Protein AF-A0A417XWV5-F1 (afdb_monomer)

Foldseek 3Di:
DPPPDLQAADPDPVVLVVLVVLLVVLQVQLVVLQVQLVCCVPPVVHNVSSVVSNVRSVVSNVVSVSSVSNNVNHPDDDPDD

Sequence (81 aa):
MRQQRPFAPYDTPDELAKGKRKTILTLVLAIGAALLAVVAQSVVDDQRLATVYVAAAIIWILSGLGEALRWSNTGEFEPAD

Structure (mmCIF, N/CA/C/O backbone):
data_AF-A0A417XWV5-F1
#
_entry.id   AF-A0A417XWV5-F1
#
loop_
_atom_site.group_PDB
_atom_site.id
_atom_site.type_symbol
_atom_site.label_atom_id
_atom_site.label_alt_id
_atom_site.label_comp_id
_atom_site.label_asym_id
_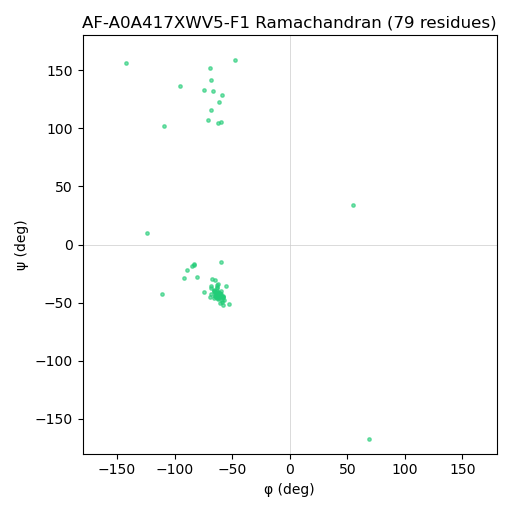atom_site.label_entity_id
_atom_site.label_seq_id
_atom_site.pdbx_PDB_ins_code
_atom_site.Cartn_x
_atom_site.Cartn_y
_atom_site.Cartn_z
_atom_site.occupancy
_atom_site.B_iso_or_equiv
_atom_site.auth_seq_id
_atom_site.auth_comp_id
_atom_site.auth_asym_id
_atom_site.auth_atom_id
_atom_site.pdbx_PDB_model_num
ATOM 1 N N . MET A 1 1 ? 31.932 -2.721 -9.057 1.00 44.06 1 MET A N 1
ATOM 2 C CA . MET A 1 1 ? 30.603 -2.823 -8.414 1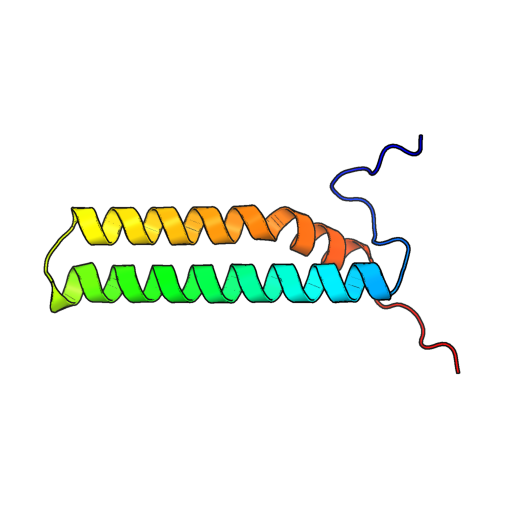.00 44.06 1 MET A CA 1
ATOM 3 C C . MET A 1 1 ? 29.857 -1.521 -8.683 1.00 44.06 1 MET A C 1
ATOM 5 O O . MET A 1 1 ? 30.249 -0.502 -8.130 1.00 44.06 1 MET A O 1
ATOM 9 N N . ARG A 1 2 ? 28.880 -1.495 -9.605 1.00 48.75 2 ARG A N 1
ATOM 10 C CA . ARG A 1 2 ? 28.055 -0.291 -9.817 1.00 48.75 2 ARG A CA 1
ATOM 11 C C . ARG A 1 2 ? 27.186 -0.111 -8.572 1.00 48.75 2 ARG A C 1
ATOM 13 O O . ARG A 1 2 ? 26.392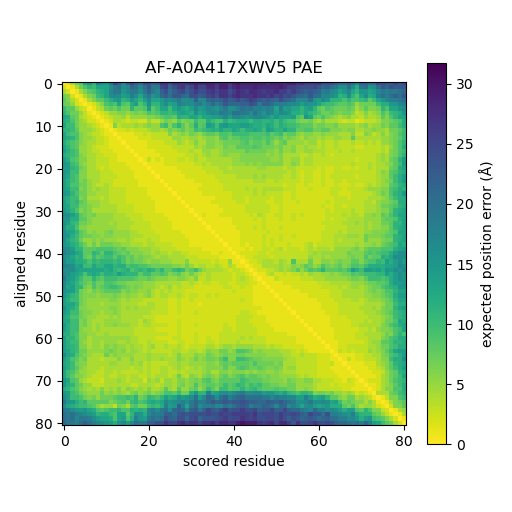 -0.991 -8.262 1.00 48.75 2 ARG A O 1
ATOM 20 N N . GLN A 1 3 ? 27.382 0.982 -7.837 1.00 52.94 3 GLN A N 1
ATOM 21 C CA . GLN A 1 3 ? 26.488 1.369 -6.747 1.00 52.94 3 GLN A CA 1
ATOM 22 C C . GLN A 1 3 ? 25.091 1.578 -7.341 1.00 52.94 3 GLN A C 1
ATOM 24 O O . GLN A 1 3 ? 24.865 2.568 -8.035 1.00 52.94 3 GLN A O 1
ATOM 29 N N . GLN A 1 4 ? 24.170 0.640 -7.105 1.00 55.97 4 GLN A N 1
ATOM 30 C CA . GLN A 1 4 ? 22.752 0.865 -7.370 1.00 55.97 4 GLN A CA 1
ATOM 31 C C . GLN A 1 4 ? 22.314 2.019 -6.473 1.00 55.97 4 GLN A C 1
ATOM 33 O O . GLN A 1 4 ? 22.200 1.867 -5.256 1.00 55.97 4 GLN A O 1
ATOM 38 N N . ARG A 1 5 ? 22.140 3.208 -7.055 1.00 65.81 5 ARG A N 1
ATOM 39 C CA . ARG A 1 5 ? 21.573 4.329 -6.310 1.00 65.81 5 ARG A CA 1
ATOM 40 C C . ARG A 1 5 ? 20.122 3.957 -5.993 1.00 65.81 5 ARG A C 1
ATOM 42 O O . ARG A 1 5 ? 19.412 3.550 -6.911 1.00 65.81 5 ARG A O 1
ATOM 49 N N . PRO A 1 6 ? 19.662 4.119 -4.744 1.00 60.59 6 PRO A N 1
ATOM 50 C CA . PRO A 1 6 ? 18.352 3.632 -4.301 1.00 60.59 6 PRO A CA 1
ATOM 51 C C . PRO A 1 6 ? 17.160 4.220 -5.079 1.00 60.59 6 PRO A C 1
ATOM 53 O O . PRO A 1 6 ? 16.072 3.660 -5.028 1.00 60.59 6 PRO A O 1
ATOM 56 N N . PHE A 1 7 ? 17.374 5.306 -5.830 1.00 71.44 7 PHE A N 1
ATOM 57 C CA . PHE A 1 7 ? 16.357 6.008 -6.623 1.00 71.44 7 PHE A CA 1
ATOM 58 C C . PHE A 1 7 ? 16.706 6.134 -8.116 1.00 71.44 7 PHE A C 1
ATOM 60 O O . PHE A 1 7 ? 16.058 6.901 -8.830 1.00 71.44 7 PHE A O 1
ATOM 67 N N . ALA A 1 8 ? 17.753 5.447 -8.589 1.00 77.75 8 ALA A N 1
ATOM 68 C CA . ALA A 1 8 ? 18.079 5.430 -10.016 1.00 77.75 8 ALA A CA 1
ATOM 69 C C . ALA A 1 8 ? 17.015 4.653 -10.806 1.00 77.75 8 ALA A C 1
ATOM 71 O O . ALA A 1 8 ? 16.443 3.730 -10.234 1.00 77.75 8 ALA A O 1
ATOM 72 N N . PRO A 1 9 ? 16.785 4.976 -12.091 1.00 78.56 9 PRO A N 1
ATOM 73 C CA . PRO A 1 9 ? 15.909 4.216 -12.986 1.00 78.56 9 PRO A CA 1
ATOM 74 C C . PRO A 1 9 ? 16.145 2.695 -12.955 1.00 78.56 9 PRO A C 1
ATOM 76 O O . PRO A 1 9 ? 17.205 2.215 -12.541 1.00 78.56 9 PRO A O 1
ATOM 79 N N . TYR A 1 10 ? 15.156 1.903 -13.366 1.00 81.44 10 TYR A N 1
ATOM 80 C CA . TYR A 1 10 ? 15.405 0.495 -13.686 1.00 81.44 10 TYR A CA 1
ATOM 81 C C . TYR A 1 10 ? 16.270 0.393 -14.939 1.00 81.44 10 TYR A C 1
ATOM 83 O O . TYR A 1 10 ? 16.099 1.170 -15.875 1.00 81.44 10 TYR A O 1
ATOM 91 N N . ASP A 1 11 ? 17.189 -0.570 -14.945 1.00 81.75 11 ASP A N 1
ATOM 92 C CA . ASP A 1 11 ? 18.126 -0.743 -16.057 1.00 81.75 11 ASP A CA 1
ATOM 93 C C . ASP A 1 11 ? 17.509 -1.590 -17.187 1.00 81.75 11 ASP A C 1
ATOM 95 O O . ASP A 1 11 ? 17.990 -1.567 -18.318 1.00 81.75 11 ASP A O 1
ATOM 99 N N . THR A 1 12 ? 16.445 -2.350 -16.890 1.00 84.12 12 THR A N 1
ATOM 100 C CA . THR A 1 12 ? 15.790 -3.275 -17.830 1.00 84.12 12 THR A CA 1
ATOM 101 C C . THR A 1 12 ? 14.260 -3.288 -17.674 1.00 84.12 12 THR A C 1
ATOM 103 O O . THR A 1 12 ? 13.746 -3.003 -16.582 1.00 84.12 12 THR A O 1
ATOM 106 N N . PRO A 1 13 ? 13.506 -3.668 -18.727 1.00 83.56 13 PRO A N 1
ATOM 107 C CA . PRO A 1 13 ? 12.047 -3.790 -18.660 1.00 83.56 13 PRO A CA 1
ATOM 108 C C . PRO A 1 13 ? 11.575 -4.859 -17.662 1.00 83.56 13 PRO A C 1
ATOM 110 O O . PRO A 1 13 ? 10.568 -4.653 -16.982 1.00 83.56 13 PRO A O 1
ATOM 113 N N . ASP A 1 14 ? 12.319 -5.958 -17.501 1.00 85.69 14 ASP A N 1
ATOM 114 C CA . ASP A 1 14 ? 11.998 -7.013 -16.529 1.00 85.69 14 ASP A CA 1
ATOM 115 C C . ASP A 1 14 ? 12.108 -6.517 -15.079 1.00 85.69 14 ASP A C 1
ATOM 117 O O . ASP A 1 14 ? 11.261 -6.826 -14.232 1.00 85.69 14 ASP A O 1
ATOM 121 N N . GLU A 1 15 ? 13.122 -5.700 -14.781 1.00 84.25 15 GLU A N 1
ATOM 122 C CA . GLU A 1 1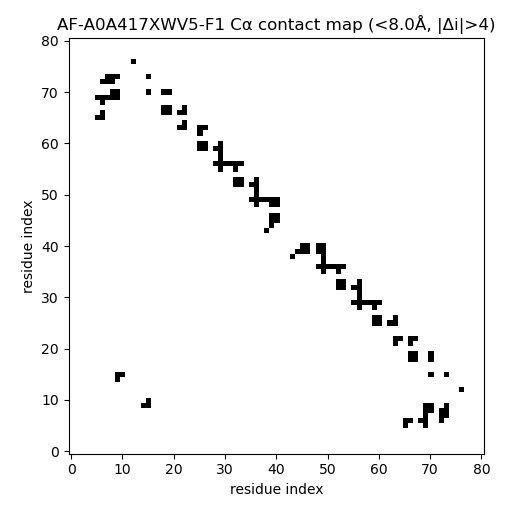5 ? 13.262 -5.060 -13.472 1.00 84.25 15 GLU A CA 1
ATOM 123 C C . GLU A 1 15 ? 12.134 -4.060 -13.203 1.00 84.25 15 GLU A C 1
ATOM 125 O O . GLU A 1 15 ? 11.585 -4.056 -12.098 1.00 84.25 15 GLU A O 1
ATOM 130 N N . LEU A 1 16 ? 11.726 -3.278 -14.209 1.00 85.12 16 LEU A N 1
ATOM 131 C CA . LEU A 1 16 ? 10.571 -2.385 -14.099 1.00 85.12 16 LEU A CA 1
ATOM 132 C C . LEU A 1 16 ? 9.278 -3.165 -13.848 1.00 85.12 16 LEU A C 1
ATOM 134 O O . LEU A 1 16 ? 8.491 -2.779 -12.983 1.00 85.12 16 LEU A O 1
ATOM 138 N N . ALA A 1 17 ? 9.047 -4.271 -14.558 1.00 87.81 17 ALA A N 1
ATOM 139 C CA . ALA A 1 17 ? 7.873 -5.115 -14.348 1.00 87.81 17 ALA A CA 1
ATOM 140 C C . ALA A 1 17 ? 7.840 -5.691 -12.922 1.00 87.81 17 ALA A C 1
ATOM 142 O O . ALA A 1 17 ? 6.791 -5.689 -12.267 1.00 87.81 17 ALA A O 1
ATOM 143 N N . LYS A 1 18 ? 8.994 -6.130 -12.406 1.00 87.12 18 LYS A N 1
ATOM 144 C CA . LYS A 1 18 ? 9.138 -6.618 -11.028 1.00 87.12 18 LYS A CA 1
ATOM 145 C C . LYS A 1 18 ? 8.898 -5.511 -9.998 1.00 87.12 18 LYS A C 1
ATOM 147 O O . LYS A 1 18 ? 8.170 -5.744 -9.030 1.00 87.12 18 LYS A O 1
ATOM 152 N N . GLY A 1 19 ? 9.456 -4.323 -10.228 1.00 85.00 19 GLY A N 1
ATOM 153 C CA . GLY A 1 19 ? 9.247 -3.128 -9.413 1.00 85.00 19 GLY A CA 1
ATOM 154 C C . GLY A 1 19 ? 7.773 -2.738 -9.332 1.00 85.00 19 GLY A C 1
ATOM 155 O O . GLY A 1 19 ? 7.209 -2.690 -8.240 1.00 85.00 19 GLY A O 1
ATOM 156 N N . LYS A 1 20 ? 7.105 -2.615 -10.488 1.00 86.81 20 LYS A N 1
ATOM 157 C CA . LYS A 1 20 ? 5.654 -2.372 -10.601 1.00 86.81 20 LYS A CA 1
ATOM 158 C C . LYS A 1 20 ? 4.841 -3.391 -9.803 1.00 86.81 20 LYS A C 1
ATOM 160 O O . LYS A 1 20 ? 4.000 -3.009 -8.989 1.00 86.81 20 LYS A O 1
ATOM 165 N N . ARG A 1 21 ? 5.103 -4.692 -9.992 1.00 89.75 21 ARG A N 1
ATOM 166 C CA . ARG A 1 21 ? 4.406 -5.769 -9.262 1.00 89.75 21 ARG A CA 1
ATOM 167 C C . ARG A 1 21 ? 4.562 -5.625 -7.754 1.00 89.75 21 ARG A C 1
ATOM 169 O O . ARG A 1 21 ? 3.586 -5.777 -7.024 1.00 89.75 21 ARG A O 1
ATOM 176 N N . LYS A 1 22 ? 5.779 -5.333 -7.294 1.00 88.38 22 LYS A N 1
ATOM 177 C CA . LYS A 1 22 ? 6.074 -5.149 -5.875 1.00 88.38 22 LYS A CA 1
ATOM 178 C C . LYS A 1 22 ? 5.357 -3.923 -5.313 1.00 88.38 22 LYS A C 1
ATOM 180 O O . LYS A 1 22 ? 4.704 -4.062 -4.285 1.00 88.38 22 LYS A O 1
ATOM 185 N N . THR A 1 23 ? 5.393 -2.779 -6.001 1.00 89.38 23 THR A N 1
ATOM 186 C CA . THR A 1 23 ? 4.650 -1.570 -5.608 1.00 89.38 23 THR A CA 1
ATOM 187 C C . THR A 1 23 ? 3.152 -1.848 -5.494 1.00 89.38 23 THR A C 1
ATOM 189 O O . THR A 1 23 ? 2.548 -1.530 -4.469 1.00 89.38 23 THR A O 1
ATOM 192 N N . ILE A 1 24 ? 2.556 -2.503 -6.495 1.00 91.00 24 ILE A N 1
ATOM 193 C CA . ILE A 1 24 ? 1.133 -2.875 -6.476 1.00 91.00 24 ILE A CA 1
ATOM 194 C C . ILE A 1 24 ? 0.831 -3.775 -5.277 1.00 91.00 24 ILE A C 1
ATOM 196 O O . ILE A 1 24 ? -0.107 -3.507 -4.531 1.00 91.00 24 ILE A O 1
ATOM 200 N N . LEU A 1 25 ? 1.644 -4.808 -5.050 1.00 93.25 25 LEU A N 1
ATOM 201 C CA . LEU A 1 25 ? 1.448 -5.738 -3.941 1.00 93.25 25 LEU A CA 1
ATOM 202 C C . LEU A 1 25 ? 1.540 -5.029 -2.583 1.00 93.25 25 LEU A C 1
ATOM 204 O O . LEU A 1 25 ? 0.687 -5.247 -1.726 1.00 93.25 25 LEU A O 1
ATOM 208 N N . THR A 1 26 ? 2.510 -4.129 -2.397 1.00 91.25 26 THR A N 1
ATOM 209 C CA . THR A 1 26 ? 2.605 -3.322 -1.170 1.00 91.25 26 THR A CA 1
ATOM 210 C C . THR A 1 26 ? 1.398 -2.406 -0.983 1.00 91.25 26 THR A C 1
ATOM 212 O O . THR A 1 26 ? 0.919 -2.252 0.138 1.00 91.25 26 THR A O 1
ATOM 215 N N . LEU A 1 27 ? 0.851 -1.852 -2.069 1.00 90.19 27 LEU A N 1
ATOM 216 C CA . LEU A 1 27 ? -0.331 -0.994 -2.013 1.00 90.19 27 LEU A CA 1
ATOM 217 C C . LEU A 1 27 ? -1.583 -1.788 -1.617 1.00 90.19 27 LEU A C 1
ATOM 219 O O . LEU A 1 27 ? -2.353 -1.349 -0.768 1.00 90.19 27 LEU A O 1
ATOM 223 N N . VAL A 1 28 ? -1.758 -2.986 -2.184 1.00 95.31 28 VAL A N 1
ATOM 224 C CA . VAL A 1 28 ? -2.858 -3.899 -1.837 1.00 95.31 28 VAL A CA 1
ATOM 225 C C . VAL A 1 28 ? -2.804 -4.275 -0.357 1.00 95.31 28 VAL A C 1
ATOM 227 O O . VAL A 1 28 ? -3.828 -4.234 0.324 1.00 95.31 28 VAL A O 1
ATOM 230 N N . LEU A 1 29 ? -1.615 -4.587 0.165 1.00 93.81 29 LEU A N 1
ATOM 231 C CA . LEU A 1 29 ? -1.433 -4.901 1.584 1.00 93.81 29 LEU A CA 1
ATOM 232 C C . LEU A 1 29 ? -1.716 -3.695 2.487 1.00 93.81 29 LEU A C 1
ATOM 234 O O . LEU A 1 29 ? -2.356 -3.854 3.526 1.00 93.81 29 LEU A O 1
ATOM 238 N N . ALA A 1 30 ? -1.307 -2.492 2.076 1.00 92.06 30 ALA A N 1
ATOM 239 C CA . ALA A 1 30 ? -1.625 -1.265 2.799 1.00 92.06 30 ALA A CA 1
ATOM 240 C C . ALA A 1 30 ? -3.138 -1.011 2.869 1.00 92.06 30 ALA A C 1
ATOM 242 O O . ALA A 1 30 ? -3.660 -0.713 3.943 1.00 92.06 30 ALA A O 1
ATOM 243 N N . ILE A 1 31 ? -3.851 -1.178 1.750 1.00 94.06 31 ILE A N 1
ATOM 244 C CA . ILE A 1 31 ? -5.313 -1.040 1.693 1.00 94.06 31 ILE A CA 1
ATOM 245 C C . ILE A 1 31 ? -5.983 -2.093 2.578 1.00 94.06 31 ILE A C 1
ATOM 247 O O . ILE A 1 31 ? -6.861 -1.756 3.368 1.00 94.06 31 ILE A O 1
ATOM 251 N N . GLY A 1 32 ? -5.546 -3.353 2.499 1.00 95.12 32 GLY A N 1
ATOM 252 C CA . GLY A 1 32 ? -6.065 -4.427 3.347 1.00 95.12 32 GLY A CA 1
ATOM 253 C C . GLY A 1 32 ? -5.895 -4.124 4.838 1.00 95.12 32 GLY A C 1
ATOM 254 O O . GLY A 1 32 ? -6.843 -4.260 5.607 1.00 95.12 32 GLY A O 1
ATOM 255 N N . ALA A 1 33 ? -4.721 -3.636 5.242 1.00 93.19 33 ALA A N 1
ATOM 256 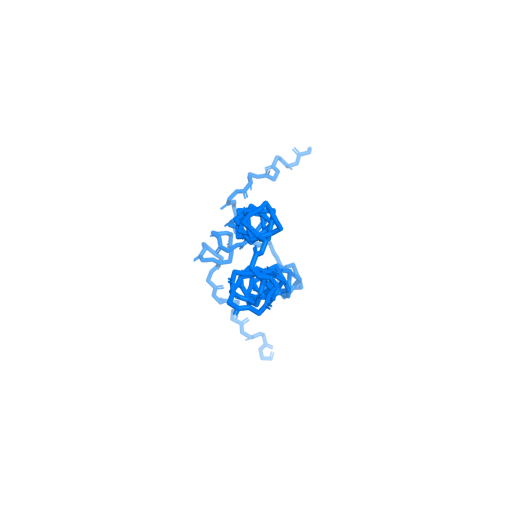C CA . ALA A 1 33 ? -4.470 -3.218 6.617 1.00 93.19 33 ALA A CA 1
ATOM 257 C C . ALA A 1 33 ? -5.348 -2.022 7.031 1.00 93.19 33 ALA A C 1
ATOM 259 O O . ALA A 1 33 ? -5.922 -2.037 8.116 1.00 93.19 33 ALA A O 1
ATOM 260 N N . ALA A 1 34 ? -5.530 -1.022 6.165 1.00 91.50 34 ALA A N 1
ATOM 261 C CA . ALA A 1 34 ? -6.413 0.109 6.449 1.00 91.50 34 ALA A CA 1
ATOM 262 C C . ALA A 1 34 ? -7.880 -0.327 6.631 1.00 91.50 34 ALA A C 1
ATOM 264 O O . ALA A 1 34 ? -8.549 0.134 7.554 1.00 91.50 34 ALA A O 1
ATOM 265 N N . LEU A 1 35 ? -8.368 -1.263 5.811 1.00 94.56 35 LEU A N 1
ATOM 266 C CA . LEU A 1 35 ? -9.706 -1.840 5.970 1.00 94.56 35 LEU A CA 1
ATOM 267 C C . LEU A 1 35 ? -9.841 -2.601 7.294 1.00 94.56 35 LEU A C 1
ATOM 269 O O . LEU A 1 35 ? -10.835 -2.431 7.997 1.00 94.56 35 LEU A O 1
ATOM 273 N N . LEU A 1 36 ? -8.830 -3.388 7.675 1.00 93.19 36 LEU A N 1
ATOM 274 C CA . LEU A 1 36 ? -8.811 -4.075 8.970 1.00 93.19 36 LEU A CA 1
ATOM 275 C C . LEU A 1 36 ? -8.801 -3.093 10.146 1.00 93.19 36 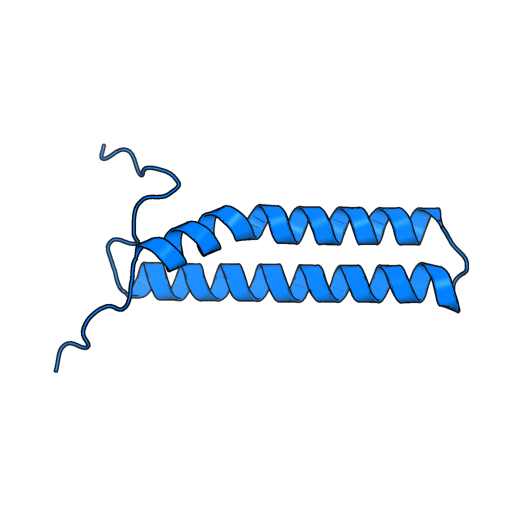LEU A C 1
ATOM 277 O O . LEU A 1 36 ? -9.457 -3.359 11.150 1.00 93.19 36 LEU A O 1
ATOM 281 N N . ALA A 1 37 ? -8.134 -1.943 10.020 1.00 91.44 37 ALA A N 1
ATOM 282 C CA . ALA A 1 37 ? -8.190 -0.893 11.033 1.00 91.44 37 ALA A CA 1
ATOM 283 C C . ALA A 1 37 ? -9.613 -0.344 11.208 1.00 91.44 37 ALA A C 1
ATOM 285 O O . ALA A 1 37 ? -10.084 -0.206 12.337 1.00 91.44 37 ALA A O 1
ATOM 286 N N . VAL A 1 38 ? -10.318 -0.089 10.099 1.00 93.44 38 VAL A N 1
ATOM 287 C CA . VAL A 1 38 ? -11.714 0.374 10.124 1.00 93.44 38 VAL A CA 1
ATOM 288 C C . VAL A 1 38 ? -12.623 -0.673 10.767 1.00 93.44 38 VAL A C 1
ATOM 290 O O . VAL A 1 38 ? -13.445 -0.327 11.613 1.00 93.44 38 VAL A O 1
ATOM 293 N N . VAL A 1 39 ? -12.468 -1.954 10.422 1.00 93.75 39 VAL A N 1
ATOM 294 C CA . VAL A 1 39 ? -13.254 -3.047 11.023 1.00 93.75 39 VAL A CA 1
ATOM 295 C C . VAL A 1 39 ? -12.946 -3.197 12.515 1.00 93.75 39 VAL A C 1
ATOM 297 O O . VAL A 1 39 ? -13.867 -3.329 13.317 1.00 93.75 39 VAL A O 1
ATOM 300 N N . ALA A 1 40 ? -11.674 -3.120 12.913 1.00 91.75 40 ALA A N 1
ATOM 301 C CA . ALA A 1 40 ? -11.275 -3.186 14.317 1.00 91.75 40 ALA A CA 1
ATOM 302 C C . ALA A 1 40 ? -11.901 -2.053 15.143 1.00 91.75 40 ALA A C 1
ATOM 304 O O . ALA A 1 40 ? -12.373 -2.291 16.251 1.00 91.75 40 ALA A O 1
AT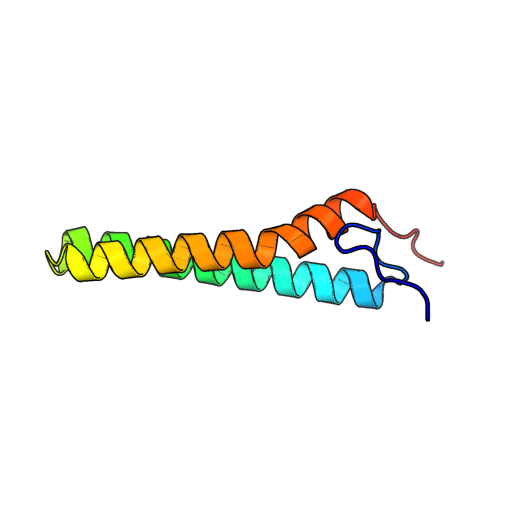OM 305 N N . GLN A 1 41 ? -11.968 -0.843 14.583 1.00 91.19 41 GLN A N 1
ATOM 306 C CA . GLN A 1 41 ? -12.588 0.299 15.249 1.00 91.19 41 GLN A CA 1
ATOM 307 C C . GLN A 1 41 ? -14.123 0.230 15.264 1.00 91.19 41 GLN A C 1
ATOM 309 O O . GLN A 1 41 ? -14.732 0.591 16.260 1.00 91.19 41 GLN A O 1
ATOM 314 N N . SER A 1 42 ? -14.758 -0.195 14.169 1.00 91.81 42 SER A N 1
ATOM 315 C CA . SER A 1 42 ? -16.223 -0.106 14.009 1.00 91.81 42 SER A CA 1
ATOM 316 C C . SER A 1 42 ? -16.995 -1.344 14.462 1.00 91.81 42 SER A C 1
ATOM 318 O O . SER A 1 42 ? -18.157 -1.224 14.841 1.00 91.81 42 SER A O 1
ATOM 320 N N . VAL A 1 43 ? -16.378 -2.525 14.399 1.00 95.00 43 VAL A N 1
ATOM 321 C CA . VAL A 1 43 ? -17.040 -3.810 14.678 1.00 95.00 43 VAL A CA 1
ATOM 322 C C . VAL A 1 43 ? -16.518 -4.438 15.964 1.00 95.00 43 VAL A C 1
ATOM 324 O O . VAL A 1 43 ? -17.302 -4.976 16.739 1.00 95.00 43 VAL A O 1
ATOM 327 N N . VAL A 1 44 ? -15.202 -4.395 16.182 1.00 91.44 44 VAL A N 1
ATOM 328 C CA . VAL A 1 44 ? -14.559 -5.027 17.350 1.00 91.44 44 VAL A CA 1
ATOM 329 C C . VAL A 1 44 ? -14.491 -4.073 18.548 1.00 91.44 44 VAL A C 1
ATOM 331 O O . VAL A 1 44 ? -14.398 -4.538 19.678 1.00 91.44 44 VAL A O 1
ATOM 334 N N . ASP A 1 45 ? -14.565 -2.759 18.299 1.00 92.00 45 ASP A N 1
ATOM 335 C CA . ASP A 1 45 ? -14.382 -1.691 19.294 1.00 92.00 45 ASP A CA 1
ATOM 336 C C . ASP A 1 45 ? -13.037 -1.801 20.048 1.00 92.00 45 ASP A C 1
ATOM 338 O O . ASP A 1 45 ? -12.910 -1.479 21.228 1.00 92.00 45 ASP A O 1
ATOM 342 N N . ASP A 1 46 ? -11.994 -2.280 19.352 1.00 91.88 46 ASP A N 1
ATOM 343 C CA . ASP A 1 46 ? -10.638 -2.406 19.896 1.00 91.88 46 ASP A CA 1
ATOM 344 C C . ASP A 1 46 ? -9.699 -1.373 19.262 1.00 91.88 46 ASP A C 1
ATOM 346 O O . ASP A 1 46 ? -9.172 -1.525 18.152 1.00 91.88 46 ASP A O 1
ATOM 350 N N . GLN A 1 47 ? -9.439 -0.310 20.023 1.00 91.31 47 GLN A N 1
ATOM 351 C CA . GLN A 1 47 ? -8.574 0.787 19.604 1.00 91.31 47 GLN A CA 1
ATOM 352 C C . GLN A 1 47 ? -7.094 0.385 19.471 1.00 91.31 47 GLN A C 1
ATOM 354 O O . GLN A 1 47 ? -6.375 0.950 18.636 1.00 91.31 47 GLN A O 1
ATOM 359 N N . ARG A 1 48 ? -6.609 -0.591 20.254 1.00 93.69 48 ARG A N 1
ATOM 360 C CA . ARG A 1 48 ? -5.225 -1.081 20.122 1.00 93.69 48 ARG A CA 1
ATOM 361 C C . ARG A 1 48 ? -5.073 -1.839 18.816 1.00 93.69 48 ARG A C 1
ATOM 363 O O . ARG A 1 48 ? -4.117 -1.591 18.082 1.00 93.69 48 ARG A O 1
ATOM 370 N N . LEU A 1 49 ? -6.032 -2.706 18.508 1.00 90.69 49 LEU A N 1
ATOM 371 C CA . LEU A 1 49 ? -6.046 -3.469 17.268 1.00 90.69 49 LEU A CA 1
ATOM 372 C C . LEU A 1 49 ? -6.128 -2.544 16.043 1.00 90.69 49 LEU A C 1
ATOM 374 O O . LEU A 1 49 ? -5.344 -2.696 15.105 1.00 90.69 49 LEU A O 1
ATOM 378 N N . ALA A 1 50 ? -6.987 -1.520 16.088 1.00 91.56 50 ALA A N 1
ATOM 379 C CA . ALA A 1 50 ? -7.056 -0.500 15.043 1.00 91.56 50 ALA A CA 1
ATOM 380 C C . ALA A 1 50 ? -5.710 0.224 14.852 1.00 91.56 50 ALA A C 1
ATOM 382 O O . ALA A 1 50 ? -5.232 0.361 13.726 1.00 91.56 50 ALA A O 1
ATOM 383 N N . THR A 1 51 ? -5.047 0.617 15.945 1.00 95.00 51 THR A N 1
ATOM 384 C CA . THR A 1 51 ? -3.732 1.284 15.900 1.00 95.00 51 THR A CA 1
ATOM 385 C C . THR A 1 51 ? -2.662 0.402 15.250 1.00 95.00 51 THR A C 1
ATOM 387 O O . THR A 1 51 ? -1.881 0.886 14.430 1.00 95.00 51 THR A O 1
ATOM 390 N N . VAL A 1 52 ? -2.637 -0.898 15.569 1.00 96.31 52 VAL A N 1
ATOM 391 C CA . VAL A 1 52 ? -1.701 -1.860 14.962 1.00 96.31 52 VAL A CA 1
ATOM 392 C C . VAL A 1 52 ? -1.923 -1.956 13.455 1.00 96.31 52 VAL A C 1
ATOM 394 O O . VAL A 1 52 ? -0.960 -1.916 12.688 1.00 96.31 52 VAL A O 1
ATOM 397 N N . TYR A 1 53 ? -3.177 -2.033 13.013 1.00 93.94 53 TYR A N 1
ATOM 398 C CA . TYR A 1 53 ? -3.490 -2.105 11.590 1.00 93.94 53 TYR A CA 1
ATOM 399 C C . TYR A 1 53 ? -3.179 -0.805 10.838 1.00 93.94 53 TYR A C 1
ATOM 401 O O . TYR A 1 53 ? -2.664 -0.863 9.721 1.00 93.94 53 TYR A O 1
ATOM 409 N N . VAL A 1 54 ? -3.382 0.362 11.457 1.00 94.19 54 VAL A N 1
ATOM 410 C CA . VAL A 1 54 ? -2.931 1.647 10.893 1.00 94.19 54 VAL A CA 1
ATOM 411 C C . VAL A 1 54 ? -1.409 1.674 10.753 1.00 94.19 54 VAL A C 1
ATOM 413 O O . VAL A 1 54 ? -0.895 2.023 9.691 1.00 94.19 54 VAL A O 1
ATOM 416 N N . ALA A 1 55 ? -0.674 1.264 11.789 1.00 95.31 55 ALA A N 1
ATOM 417 C CA . ALA A 1 55 ? 0.784 1.200 11.732 1.00 95.31 55 ALA A CA 1
ATOM 418 C C . ALA A 1 55 ? 1.263 0.246 10.625 1.00 95.31 55 ALA A C 1
ATOM 420 O O . ALA A 1 55 ? 2.164 0.591 9.859 1.00 95.31 55 ALA A O 1
ATOM 421 N N . ALA A 1 56 ? 0.620 -0.916 10.481 1.00 93.12 56 ALA A N 1
ATOM 422 C CA . ALA A 1 56 ? 0.901 -1.852 9.398 1.00 93.12 56 ALA A CA 1
ATOM 423 C C . ALA A 1 56 ? 0.648 -1.222 8.018 1.00 93.12 56 ALA A C 1
ATOM 425 O O . ALA A 1 56 ? 1.498 -1.342 7.135 1.00 93.12 56 ALA A O 1
ATOM 426 N N . ALA A 1 57 ? -0.468 -0.508 7.834 1.00 90.25 57 ALA A N 1
ATOM 427 C CA . ALA A 1 57 ? -0.766 0.191 6.585 1.00 90.25 57 ALA A CA 1
ATOM 428 C C . ALA A 1 57 ? 0.329 1.213 6.230 1.00 90.25 57 ALA A C 1
ATOM 430 O O . ALA A 1 57 ? 0.812 1.231 5.097 1.00 90.25 57 ALA A O 1
ATOM 431 N N . ILE A 1 58 ? 0.784 2.004 7.208 1.00 92.94 58 ILE A N 1
ATOM 432 C CA . ILE A 1 58 ? 1.873 2.978 7.029 1.00 92.94 58 ILE A CA 1
ATOM 433 C C . ILE A 1 58 ? 3.175 2.279 6.618 1.00 92.94 58 ILE A C 1
ATOM 435 O O . ILE A 1 58 ? 3.829 2.709 5.668 1.00 92.94 58 ILE A O 1
ATOM 439 N N . ILE A 1 59 ? 3.546 1.184 7.289 1.00 94.56 59 ILE A N 1
ATOM 440 C CA . ILE A 1 59 ? 4.765 0.423 6.972 1.00 94.56 59 ILE A CA 1
ATOM 441 C C . ILE A 1 59 ? 4.724 -0.101 5.533 1.00 94.56 59 ILE A C 1
ATOM 443 O O . ILE A 1 59 ? 5.724 -0.007 4.816 1.00 94.56 59 ILE A O 1
ATOM 447 N N . TRP A 1 60 ? 3.578 -0.617 5.088 1.00 92.12 60 TRP A N 1
ATOM 448 C CA . TRP A 1 60 ? 3.415 -1.101 3.718 1.00 92.12 60 TRP A CA 1
ATOM 449 C C . TRP A 1 60 ? 3.545 0.020 2.683 1.00 92.12 60 TRP A C 1
ATOM 451 O O . TRP A 1 60 ? 4.240 -0.166 1.682 1.00 92.12 60 TRP A O 1
ATOM 461 N N . ILE A 1 61 ? 2.973 1.198 2.951 1.00 89.12 61 ILE A N 1
ATOM 462 C CA . ILE A 1 61 ? 3.127 2.384 2.093 1.00 89.12 61 ILE A CA 1
ATOM 463 C C . ILE A 1 61 ? 4.602 2.789 1.990 1.00 89.12 61 ILE A C 1
ATOM 465 O O . ILE A 1 61 ? 5.129 2.945 0.888 1.00 89.12 61 ILE A O 1
ATOM 469 N N . LEU A 1 62 ? 5.293 2.915 3.127 1.00 91.19 62 LEU A N 1
ATOM 470 C CA . LEU A 1 62 ? 6.703 3.314 3.162 1.00 91.19 62 LEU A CA 1
ATOM 471 C C . LEU A 1 62 ? 7.611 2.290 2.468 1.00 91.19 62 LEU A C 1
ATOM 473 O O . LEU A 1 62 ? 8.540 2.670 1.758 1.00 91.19 62 LEU A O 1
ATOM 477 N N . SER A 1 63 ? 7.312 0.997 2.611 1.00 87.75 63 SER A N 1
ATOM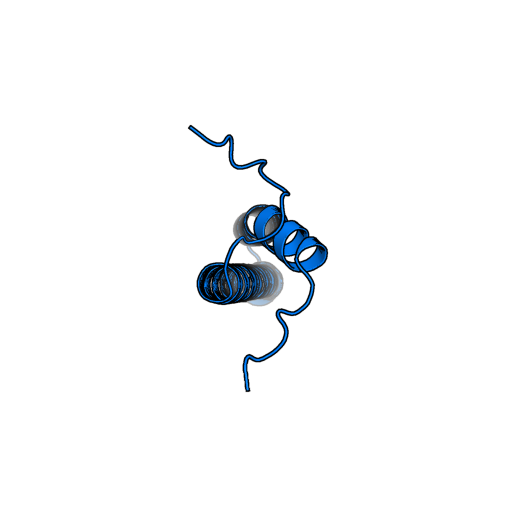 478 C CA . SER A 1 63 ? 8.062 -0.084 1.957 1.00 87.75 63 SER A CA 1
ATOM 479 C C . SER A 1 63 ? 7.940 -0.051 0.429 1.00 87.75 63 SER A C 1
ATOM 481 O O . SER A 1 63 ? 8.872 -0.446 -0.272 1.00 87.75 63 SER A O 1
ATOM 483 N N . GLY A 1 64 ? 6.806 0.426 -0.097 1.00 86.25 64 GLY A N 1
ATOM 484 C CA . GLY A 1 64 ? 6.571 0.597 -1.534 1.00 86.25 64 GLY A CA 1
ATOM 485 C C . GLY A 1 64 ? 7.127 1.902 -2.117 1.00 86.25 64 GLY A C 1
ATOM 486 O O . GLY A 1 64 ? 7.293 1.997 -3.334 1.00 86.25 64 GLY A O 1
ATOM 487 N N . LEU A 1 65 ? 7.450 2.893 -1.276 1.00 87.25 65 LEU A N 1
ATOM 488 C CA . LEU A 1 65 ? 7.798 4.252 -1.709 1.00 87.25 65 LEU A CA 1
ATOM 489 C C . LEU A 1 65 ? 9.066 4.300 -2.574 1.00 87.25 65 LEU A C 1
ATOM 491 O O . LEU A 1 65 ? 9.098 5.007 -3.577 1.00 87.25 65 LEU A O 1
ATOM 495 N N . GLY A 1 66 ? 10.095 3.520 -2.230 1.00 84.69 66 GLY A N 1
ATOM 496 C CA . GLY A 1 66 ? 11.339 3.466 -3.008 1.00 84.69 66 GLY A CA 1
ATOM 497 C C . GLY A 1 66 ? 11.134 2.925 -4.426 1.00 84.69 66 GLY A C 1
ATOM 498 O O . GLY A 1 66 ? 11.615 3.518 -5.388 1.00 84.69 66 GLY A O 1
ATOM 499 N N . GLU A 1 67 ? 10.366 1.842 -4.567 1.00 84.06 67 GLU A N 1
ATOM 500 C CA . GLU A 1 67 ? 10.021 1.266 -5.876 1.00 84.06 67 GLU A CA 1
ATOM 501 C C . GLU A 1 67 ? 9.097 2.205 -6.667 1.00 84.06 67 GLU A C 1
ATOM 503 O O . GLU A 1 67 ? 9.268 2.365 -7.870 1.00 84.06 67 GLU A O 1
ATOM 508 N N . ALA A 1 68 ? 8.158 2.889 -6.002 1.00 83.50 68 ALA A N 1
ATOM 509 C CA . ALA A 1 68 ? 7.276 3.862 -6.648 1.00 83.50 68 ALA A CA 1
ATOM 510 C C . ALA A 1 68 ? 8.050 5.069 -7.207 1.00 83.50 68 ALA A C 1
ATOM 512 O O . ALA A 1 68 ? 7.836 5.462 -8.353 1.00 83.50 68 ALA A O 1
ATOM 513 N N . LEU A 1 69 ? 8.990 5.623 -6.432 1.00 85.69 69 LEU A N 1
ATOM 514 C CA . LEU A 1 69 ? 9.877 6.700 -6.886 1.00 85.69 69 LEU A CA 1
ATOM 515 C C . LEU A 1 69 ? 10.771 6.237 -8.040 1.00 85.69 69 LEU A C 1
ATOM 517 O O . LEU A 1 69 ? 10.955 6.956 -9.020 1.00 85.69 69 LEU A O 1
ATOM 521 N N . ARG A 1 70 ? 11.295 5.014 -7.950 1.00 83.69 70 ARG A N 1
ATOM 522 C CA . ARG A 1 70 ? 12.123 4.421 -8.997 1.00 83.69 70 ARG A CA 1
ATOM 523 C C . ARG A 1 70 ? 11.341 4.201 -10.293 1.00 83.69 70 ARG A C 1
ATOM 525 O O . ARG A 1 70 ? 11.828 4.569 -11.360 1.00 83.69 70 ARG A O 1
ATOM 532 N N . TRP A 1 71 ? 10.116 3.687 -10.208 1.00 81.50 71 TRP A N 1
ATOM 533 C CA . TRP A 1 71 ? 9.203 3.583 -11.345 1.00 81.50 71 TRP A CA 1
ATOM 534 C C . TRP A 1 71 ? 8.915 4.963 -11.946 1.00 81.50 71 TRP A C 1
ATOM 536 O O . TRP A 1 71 ? 9.120 5.141 -13.145 1.00 81.50 71 TRP A O 1
ATOM 546 N N . SER A 1 72 ? 8.556 5.954 -11.126 1.00 83.62 72 SER A N 1
ATOM 547 C CA . SER A 1 72 ? 8.318 7.329 -11.587 1.00 83.62 72 SER A CA 1
ATOM 548 C C . SER A 1 72 ? 9.512 7.919 -12.350 1.00 83.62 72 SER A C 1
ATOM 550 O O . SER A 1 72 ? 9.310 8.660 -13.306 1.00 83.62 72 SER A O 1
ATOM 552 N N . ASN A 1 73 ? 10.743 7.584 -11.953 1.00 83.12 73 ASN A N 1
ATOM 553 C CA . ASN A 1 73 ? 11.966 8.074 -12.596 1.00 83.12 73 ASN A CA 1
ATOM 554 C C . ASN A 1 73 ? 12.381 7.287 -13.851 1.00 83.12 73 ASN A C 1
ATOM 556 O O . ASN A 1 73 ? 13.217 7.771 -14.608 1.00 83.12 73 ASN A O 1
ATOM 560 N N . THR A 1 74 ? 11.869 6.069 -14.056 1.00 79.00 74 THR A N 1
ATOM 561 C CA . THR A 1 74 ? 12.315 5.195 -15.159 1.00 79.00 74 THR A CA 1
ATOM 562 C C . THR A 1 74 ? 11.672 5.555 -16.496 1.00 79.00 74 THR A C 1
ATOM 564 O O . THR A 1 74 ? 12.286 5.342 -17.535 1.00 79.00 74 THR A O 1
ATOM 567 N N . GLY A 1 75 ? 10.463 6.125 -16.485 1.00 72.44 75 GLY A N 1
ATOM 568 C CA . GLY A 1 75 ? 9.678 6.308 -17.708 1.00 72.44 75 GLY A CA 1
ATOM 569 C C . GLY A 1 75 ? 9.185 4.977 -18.292 1.00 72.44 75 GLY A C 1
ATOM 570 O O . GLY A 1 75 ? 9.206 3.940 -17.621 1.00 72.44 75 GLY A O 1
ATOM 571 N N . GLU A 1 76 ? 8.695 5.012 -19.532 1.00 73.00 76 GLU A N 1
ATOM 572 C CA . GLU A 1 76 ? 8.329 3.811 -20.289 1.00 73.00 76 GLU A CA 1
ATOM 573 C C . GLU A 1 76 ? 9.495 3.388 -21.185 1.00 73.00 76 GLU A C 1
ATOM 575 O O . GLU A 1 76 ? 10.137 4.226 -21.813 1.00 73.00 76 GLU A O 1
ATOM 580 N N . PHE A 1 77 ? 9.783 2.086 -21.226 1.00 70.06 77 PHE A N 1
ATOM 581 C CA . PHE A 1 77 ? 10.695 1.544 -22.229 1.00 70.06 77 PHE A CA 1
ATOM 582 C C . PHE A 1 77 ? 9.966 1.517 -23.571 1.00 70.06 77 PHE A C 1
ATOM 584 O O . PHE A 1 77 ? 8.828 1.045 -23.627 1.00 70.06 77 PHE A O 1
ATOM 591 N N . GLU A 1 78 ? 10.611 1.998 -24.634 1.00 63.25 78 GLU A N 1
ATOM 592 C CA . GLU A 1 78 ? 10.088 1.830 -25.989 1.00 63.25 78 GLU A CA 1
ATOM 593 C C . GLU A 1 78 ? 9.929 0.330 -26.283 1.00 63.25 78 GLU A C 1
ATOM 595 O O . GLU A 1 78 ? 10.866 -0.442 -26.040 1.00 63.25 78 GLU A O 1
ATOM 600 N N . PRO A 1 79 ? 8.748 -0.116 -26.746 1.00 56.41 79 PRO A N 1
ATOM 601 C CA . PRO A 1 79 ? 8.585 -1.487 -27.194 1.00 56.41 79 PRO A CA 1
ATOM 602 C C . PRO A 1 79 ? 9.525 -1.710 -28.382 1.00 56.41 79 PRO A C 1
ATOM 604 O O . PRO A 1 79 ? 9.485 -0.971 -29.361 1.00 56.41 79 PRO A O 1
ATOM 607 N N . ALA A 1 80 ? 10.413 -2.697 -28.264 1.00 59.56 80 ALA A N 1
ATOM 608 C CA . ALA A 1 80 ? 11.195 -3.156 -29.400 1.00 59.56 80 ALA A CA 1
ATOM 609 C C . ALA A 1 80 ? 10.239 -3.900 -30.343 1.00 59.56 80 ALA A C 1
ATOM 611 O O . ALA A 1 80 ? 9.768 -4.983 -29.986 1.00 59.56 80 ALA A O 1
ATOM 612 N N . ASP A 1 81 ? 9.913 -3.266 -31.471 1.00 47.44 81 ASP A N 1
ATOM 613 C CA . ASP A 1 81 ? 9.182 -3.869 -32.594 1.00 47.44 81 ASP A CA 1
ATOM 614 C C . ASP A 1 81 ? 9.878 -5.138 -33.125 1.00 47.44 81 ASP A C 1
ATOM 616 O O . ASP A 1 81 ? 11.131 -5.145 -33.230 1.00 47.44 81 ASP A O 1
#

Radius of gyration: 16.97 Å; Cα contacts (8 Å, |Δi|>4): 79; chains: 1; bounding box: 48×15×53 Å

Organism: NCBI:txid2049295

Mean predicted aligned error: 6.92 Å

Secondary structure (DSSP, 8-state):
-----TTSPPSSHHHHHHHHHHHHHHHHHHHHHHHHHHHIIIII--HHHHHHHHHHHHHHHHHHHHHHHHHHHH-PPPP--

Nearest PDB structures (foldseek):
  8qaf-assembly1_A  TM=6.176E-01  e=9.889E+00  synthetic construct
  6ixg-assembly2_B  TM=5.150E-01  e=9.889E+00  Homo sapiens

Solvent-accessible surface area (backbone atoms only — not comparable to full-atom values): 4376 Å² total; per-residue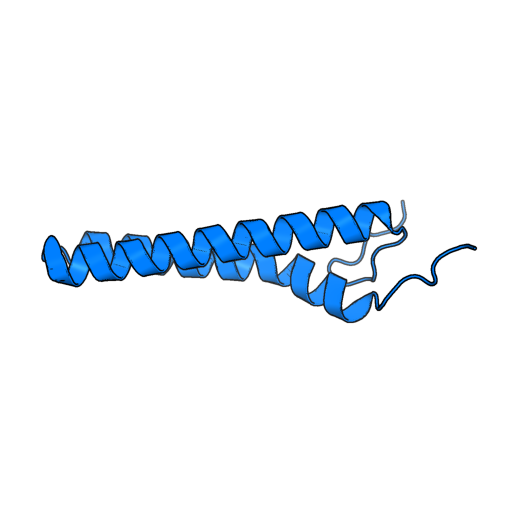 (Å²): 132,85,81,79,55,84,61,50,49,57,94,45,72,68,54,42,53,51,34,52,52,49,27,51,51,25,48,52,52,16,52,52,23,43,52,50,15,52,44,23,48,74,74,67,67,32,65,66,59,16,50,52,22,43,52,49,16,51,52,26,49,60,68,21,45,51,42,47,50,13,52,69,61,44,65,79,80,80,80,86,127

pLDDT: mean 84.27, std 12.45, range [44.06, 96.31]